Protein AF-A0A937XGA5-F1 (afdb_monomer)

Organism: NCBI:txid2052148

Sequence (136 aa):
MSAAKSGMGKTVLPVVVAGIWVGLCEFVRNQLVLVSWWQNHYRGMDLEFPSKPVNGMMWMVWSFLMAGTTFAISRRFSLWQTALIAWVMGFVMMWVVIGNLSVLPLGILPIAVPFSFVEALGAAFICRKLAQPGRP

Mean predicted aligned error: 5.34 Å

Secondary structure (DSSP, 8-state):
-----TTHHHHHHHHHHHHHHHHHHHHIIIIIISHHHHHHHHHHTT-----SHHHHHHHHHHHHHHHHHHHHHTTTS-HHHHHHHHHIIIIIHHHHHHHHTT-S-GGGHHHHHHHHHHHHHHHHHHHHHHH-PPP-

Solvent-accessible surface area (backbone atoms only — not comparable to full-atom values): 7254 Å² total; per-residue (Å²): 142,81,95,76,62,89,60,58,56,40,57,51,50,20,28,54,56,14,13,52,52,34,32,51,48,48,45,47,48,49,68,68,71,39,35,66,59,50,43,51,48,26,51,74,69,79,40,82,58,79,75,52,71,69,48,56,51,51,49,43,53,50,20,39,52,52,19,47,52,33,38,61,45,36,75,80,43,54,62,67,56,24,14,51,52,40,27,40,67,67,43,52,53,49,48,52,52,38,43,73,69,65,75,49,63,72,86,48,44,85,58,50,52,61,51,48,44,52,35,26,38,50,31,23,49,40,22,39,65,59,40,51,75,79,76,130

Radius of gyration: 16.98 Å; Cα contacts (8 Å, |Δi|>4): 133; chains: 1; bounding box: 58×24×48 Å

Foldseek 3Di:
DDPDDPQPQLQVVLLVVLLVLLLVLCCCLCVPPCVVVLQVQQVVVVHGRPPDVVVSVVSSVLSSVLLNVLLVVLQPDDLVVSLVVSLCVSPVVVCVVCVVVVSDRPVSCVVCVVSSSVSSSVSNVSSPVSNDHPDD

pLDDT: mean 90.66, std 13.46, range [41.31, 98.56]

Nearest PDB structures (foldseek):
  5gpn-assembly1_Ag  TM=3.144E-01  e=5.766E+00  Sus scrofa
  6m9a-assembly1_C-2  TM=2.540E-01  e=6.687E+00  Bordetella pertussis

Structure (mmCIF, N/CA/C/O backbone):
data_AF-A0A937XGA5-F1
#
_entry.id   AF-A0A937XGA5-F1
#
loop_
_atom_site.group_PDB
_atom_site.id
_atom_site.type_symbol
_atom_site.label_atom_id
_atom_site.label_alt_id
_atom_site.label_comp_id
_atom_site.label_asym_id
_atom_site.label_entity_id
_atom_site.label_seq_id
_atom_site.pdbx_PDB_ins_code
_atom_site.Cartn_x
_atom_site.Cartn_y
_atom_site.Cartn_z
_atom_site.occupancy
_atom_site.B_iso_or_equiv
_atom_site.auth_seq_id
_atom_site.auth_comp_id
_atom_site.auth_asym_id
_atom_site.auth_atom_id
_atom_site.pdbx_PDB_model_num
ATOM 1 N N . MET A 1 1 ? -42.273 6.982 9.985 1.00 46.25 1 MET A N 1
ATOM 2 C CA . MET A 1 1 ? -41.460 5.747 10.052 1.00 46.25 1 MET A CA 1
ATOM 3 C C . MET A 1 1 ? -40.408 5.784 8.951 1.00 46.25 1 MET A C 1
ATOM 5 O O . MET A 1 1 ? -40.779 5.800 7.791 1.00 46.25 1 MET A O 1
ATOM 9 N N . SER A 1 2 ? -39.121 5.825 9.301 1.00 41.62 2 SER A N 1
ATOM 10 C CA . SER A 1 2 ? -38.030 5.317 8.453 1.00 41.62 2 SER A CA 1
ATOM 11 C C . SER A 1 2 ? -36.840 5.015 9.362 1.00 41.62 2 SER A C 1
ATOM 13 O O . SER A 1 2 ? -35.936 5.821 9.556 1.00 41.62 2 SER A O 1
ATOM 15 N N . ALA A 1 3 ? -36.916 3.859 10.020 1.00 48.56 3 ALA A N 1
ATOM 16 C CA . ALA A 1 3 ? -35.853 3.288 10.836 1.00 48.56 3 ALA A CA 1
ATOM 17 C C . ALA A 1 3 ? -34.979 2.377 9.960 1.00 48.56 3 ALA A C 1
ATOM 19 O O . ALA A 1 3 ? -34.864 1.180 10.204 1.00 48.56 3 ALA A O 1
ATOM 20 N N . ALA A 1 4 ? -34.391 2.936 8.902 1.00 51.16 4 ALA A N 1
ATOM 21 C CA . ALA A 1 4 ? -33.460 2.214 8.046 1.00 51.16 4 ALA A CA 1
ATOM 22 C C . ALA A 1 4 ? -32.123 2.967 7.977 1.00 51.16 4 ALA A C 1
ATOM 24 O O . ALA A 1 4 ? -32.102 4.150 7.652 1.00 51.16 4 ALA A O 1
ATOM 25 N N . LYS A 1 5 ? -31.017 2.235 8.209 1.00 48.50 5 LYS A N 1
ATOM 26 C CA . LYS A 1 5 ? -29.593 2.578 7.949 1.00 48.50 5 LYS A CA 1
ATOM 27 C C . LYS A 1 5 ? -28.681 2.996 9.121 1.00 48.50 5 LYS A C 1
ATOM 29 O O . LYS A 1 5 ? -27.594 3.504 8.864 1.00 48.50 5 LYS A O 1
ATOM 34 N N . SER A 1 6 ? -28.990 2.691 10.384 1.00 54.16 6 SER A N 1
ATOM 35 C CA . SER A 1 6 ? -28.030 2.946 11.487 1.00 54.16 6 SER A CA 1
ATOM 36 C C . SER A 1 6 ? -26.798 2.011 11.500 1.00 54.16 6 SER A C 1
ATOM 38 O O . SER A 1 6 ? -25.781 2.358 12.101 1.00 54.16 6 SER A O 1
ATOM 40 N N . GLY A 1 7 ? -26.854 0.854 10.819 1.00 59.31 7 GLY A N 1
ATOM 41 C CA . GLY A 1 7 ? -25.757 -0.129 10.757 1.00 59.31 7 GLY A CA 1
ATOM 42 C C . GLY A 1 7 ? -24.878 -0.044 9.502 1.00 59.31 7 GLY A C 1
ATOM 43 O O . GLY A 1 7 ? -23.657 -0.021 9.601 1.00 59.31 7 GLY A O 1
ATOM 44 N N . MET A 1 8 ? -25.480 0.070 8.314 1.00 62.03 8 MET A N 1
ATOM 45 C CA . MET A 1 8 ? -24.751 -0.005 7.036 1.00 62.03 8 MET A CA 1
ATOM 46 C C . MET A 1 8 ? -23.763 1.153 6.829 1.00 62.03 8 MET A C 1
ATOM 48 O O . MET A 1 8 ? -22.670 0.9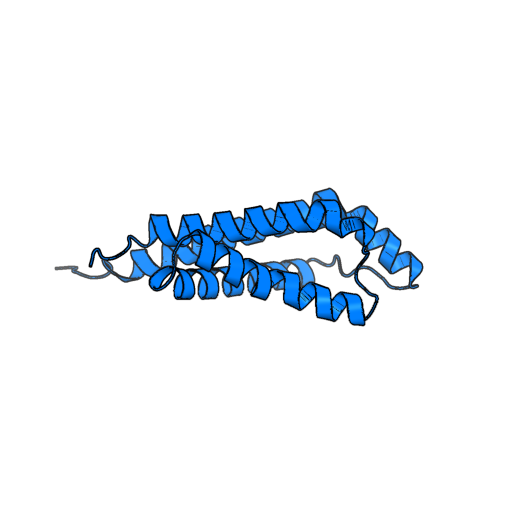39 6.312 1.00 62.03 8 MET A O 1
ATOM 52 N N . GLY A 1 9 ? -24.085 2.357 7.317 1.00 69.25 9 GLY A N 1
ATOM 53 C CA . GLY A 1 9 ? -23.152 3.489 7.302 1.00 69.25 9 GLY A CA 1
ATOM 54 C C . GLY A 1 9 ? -21.885 3.240 8.131 1.00 69.25 9 GLY A C 1
ATOM 55 O O . GLY A 1 9 ? -20.808 3.658 7.723 1.00 69.25 9 GLY A O 1
ATOM 56 N N . LYS A 1 10 ? -21.980 2.486 9.237 1.00 76.69 10 LYS A N 1
ATOM 57 C CA . LYS A 1 10 ? -20.838 2.150 10.111 1.00 76.69 10 LYS A CA 1
ATOM 58 C C . LYS A 1 10 ? -19.935 1.049 9.546 1.00 76.69 10 LYS A C 1
ATOM 60 O O . LYS A 1 10 ? -18.853 0.822 10.077 1.00 76.69 10 LYS A O 1
ATOM 65 N N . THR A 1 11 ? -20.364 0.383 8.477 1.00 82.62 11 THR A N 1
ATOM 66 C CA . THR A 1 11 ? -19.605 -0.676 7.797 1.00 82.62 11 THR A CA 1
ATOM 67 C C . THR A 1 11 ? -19.067 -0.206 6.451 1.00 82.62 11 THR A C 1
ATOM 69 O O . THR A 1 11 ? -17.901 -0.431 6.149 1.00 82.62 11 THR A O 1
ATOM 72 N N . VAL A 1 12 ? -19.887 0.486 5.656 1.00 90.12 12 VAL A N 1
ATOM 73 C CA . VAL A 1 12 ? -19.512 0.922 4.302 1.00 90.12 12 VAL A CA 1
ATOM 74 C C . VAL A 1 12 ? -18.585 2.135 4.342 1.00 90.12 12 VAL A C 1
ATOM 76 O O . VAL A 1 12 ? -17.575 2.150 3.643 1.00 90.12 12 VAL A O 1
ATOM 79 N N . LEU A 1 13 ? -18.878 3.135 5.183 1.00 93.62 13 LEU A N 1
ATOM 80 C CA . LEU A 1 13 ? -18.083 4.365 5.234 1.00 93.62 13 LEU A CA 1
ATOM 81 C C . LEU A 1 13 ? -16.606 4.115 5.594 1.00 93.62 13 LEU A C 1
ATOM 83 O O . LEU A 1 13 ? -15.749 4.652 4.893 1.00 93.62 13 LEU A O 1
ATOM 87 N N . PRO A 1 14 ? -16.263 3.296 6.612 1.00 94.75 14 PRO A N 1
ATOM 88 C CA . PRO A 1 14 ? -14.864 3.019 6.925 1.00 94.75 14 PRO A CA 1
ATOM 89 C C . PRO A 1 14 ? -14.113 2.361 5.766 1.00 94.75 14 PRO A C 1
ATOM 91 O O . PRO A 1 14 ? -12.983 2.750 5.491 1.00 94.75 14 PRO A O 1
ATOM 94 N N . VAL A 1 15 ? -14.746 1.412 5.066 1.00 96.31 15 VAL A N 1
ATOM 95 C CA . VAL A 1 15 ? -14.144 0.719 3.917 1.00 96.31 15 VAL A CA 1
ATOM 96 C C . VAL A 1 15 ? -13.931 1.680 2.753 1.00 96.31 15 VAL A C 1
ATOM 98 O O . VAL A 1 15 ? -12.864 1.666 2.151 1.00 96.31 15 VAL A O 1
ATOM 101 N N . VAL A 1 16 ? -14.903 2.549 2.460 1.00 96.69 16 VAL A N 1
ATOM 102 C CA . VAL A 1 16 ? -14.775 3.525 1.368 1.00 96.69 16 VAL A CA 1
ATOM 103 C C . VAL A 1 16 ? -13.653 4.520 1.646 1.00 96.69 16 VAL A C 1
ATOM 105 O O . VAL A 1 16 ? -12.788 4.722 0.797 1.00 96.69 16 VAL A O 1
ATOM 108 N N . VAL A 1 17 ? -13.628 5.108 2.844 1.00 97.56 17 VAL A N 1
ATOM 109 C CA . VAL A 1 17 ? -12.600 6.092 3.214 1.00 97.56 17 VAL A CA 1
ATOM 110 C C . VAL A 1 17 ? -11.216 5.439 3.269 1.00 97.56 17 VAL A C 1
ATOM 112 O O . VAL A 1 17 ? -10.251 6.024 2.782 1.00 97.56 17 VAL A O 1
ATOM 115 N N . ALA A 1 18 ? -11.108 4.217 3.801 1.00 97.69 18 ALA A N 1
ATOM 116 C CA . ALA A 1 18 ? -9.848 3.478 3.813 1.00 97.69 18 ALA A CA 1
ATOM 117 C C . ALA A 1 18 ? -9.401 3.078 2.397 1.00 97.69 18 ALA A C 1
ATOM 119 O O . ALA A 1 18 ? -8.222 3.194 2.090 1.00 97.69 18 ALA A O 1
ATOM 120 N N . GLY A 1 19 ? -10.320 2.669 1.520 1.00 97.56 19 GLY A N 1
ATOM 121 C CA . GLY A 1 19 ? -10.013 2.332 0.127 1.00 97.56 19 GLY A CA 1
ATOM 122 C C . GLY A 1 19 ? -9.493 3.532 -0.661 1.00 97.56 19 GLY A C 1
ATOM 123 O O . GLY A 1 19 ? -8.501 3.408 -1.374 1.00 97.56 19 GLY A O 1
ATOM 124 N N . ILE A 1 20 ? -10.096 4.711 -0.469 1.00 97.38 20 ILE A N 1
ATOM 125 C CA . ILE A 1 20 ? -9.604 5.970 -1.050 1.00 97.38 20 ILE A CA 1
ATOM 126 C C . ILE A 1 20 ? -8.214 6.309 -0.504 1.00 97.38 20 ILE A C 1
ATOM 128 O O . ILE A 1 20 ? -7.330 6.658 -1.279 1.00 97.38 20 ILE A O 1
ATOM 132 N N . TRP A 1 21 ? -8.002 6.185 0.810 1.00 97.88 21 TRP A N 1
ATOM 133 C CA . TRP A 1 21 ? -6.695 6.418 1.430 1.00 97.88 21 TRP A CA 1
ATOM 134 C C . TRP A 1 21 ? -5.602 5.527 0.822 1.00 97.88 21 TRP A C 1
ATOM 136 O O . TRP A 1 21 ? -4.595 6.043 0.344 1.00 97.88 21 TRP A O 1
ATOM 146 N N . VAL A 1 22 ? -5.839 4.212 0.776 1.00 97.75 22 VAL A N 1
ATOM 147 C CA . VAL A 1 22 ? -4.925 3.219 0.185 1.00 97.75 22 VAL A CA 1
ATOM 148 C C . VAL A 1 22 ? -4.668 3.540 -1.291 1.00 97.75 22 VAL A C 1
ATOM 150 O O . VAL A 1 22 ? -3.522 3.667 -1.706 1.00 97.75 22 VAL A O 1
ATOM 153 N N . GLY A 1 23 ? -5.718 3.787 -2.078 1.00 96.06 23 GLY A N 1
ATOM 154 C CA . GLY A 1 23 ? -5.581 4.107 -3.503 1.00 96.06 23 GLY A CA 1
ATOM 155 C C . GLY A 1 23 ? -4.798 5.396 -3.780 1.00 96.06 23 GLY A C 1
ATOM 156 O O . GLY A 1 23 ? -4.005 5.444 -4.721 1.00 96.06 23 GLY A O 1
ATOM 157 N N . LEU A 1 24 ? -4.973 6.435 -2.958 1.00 95.81 24 LEU A N 1
ATOM 158 C CA . LEU A 1 24 ? -4.193 7.673 -3.065 1.00 95.81 24 LEU A CA 1
ATOM 159 C C . LEU A 1 24 ? -2.722 7.442 -2.709 1.00 95.81 24 LEU A C 1
ATOM 161 O O . LEU A 1 24 ? -1.843 7.927 -3.421 1.00 95.81 24 LEU A O 1
ATOM 165 N N . CYS A 1 25 ? -2.447 6.689 -1.642 1.00 96.12 25 CYS A N 1
ATOM 166 C CA . CYS A 1 25 ? -1.087 6.317 -1.261 1.00 96.12 25 CYS A CA 1
ATOM 167 C C . CYS A 1 25 ? -0.388 5.517 -2.369 1.00 96.12 25 CYS A C 1
ATOM 169 O O . CYS A 1 25 ? 0.731 5.868 -2.749 1.00 96.12 25 CYS A O 1
ATOM 171 N N . GLU A 1 26 ? -1.065 4.521 -2.945 1.00 93.81 26 GLU A N 1
ATOM 172 C CA . GLU A 1 26 ? -0.577 3.757 -4.096 1.00 93.81 26 GLU A CA 1
ATOM 173 C C . GLU A 1 26 ? -0.253 4.652 -5.287 1.00 93.81 26 GLU A C 1
ATOM 175 O O . GLU A 1 26 ? 0.839 4.568 -5.853 1.00 93.81 26 GLU A O 1
ATOM 180 N N . PHE A 1 27 ? -1.182 5.534 -5.656 1.00 92.62 27 PHE A N 1
ATOM 181 C CA . PHE A 1 27 ? -0.999 6.435 -6.785 1.00 92.62 27 PHE A CA 1
ATOM 182 C C . PHE A 1 27 ? 0.210 7.350 -6.577 1.00 92.62 27 PHE A C 1
ATOM 184 O O . PHE A 1 27 ? 1.080 7.432 -7.443 1.00 92.62 27 PHE A O 1
ATOM 191 N N . VAL A 1 28 ? 0.313 7.994 -5.412 1.00 94.56 28 VAL A N 1
ATOM 192 C CA . VAL A 1 28 ? 1.448 8.872 -5.096 1.00 94.56 28 VAL A CA 1
ATOM 193 C C . VAL A 1 28 ? 2.755 8.084 -5.135 1.00 94.56 28 VAL A C 1
ATOM 195 O O . VAL A 1 28 ? 3.705 8.488 -5.808 1.00 94.56 28 VAL A O 1
ATOM 198 N N . ARG A 1 29 ? 2.807 6.931 -4.466 1.00 95.00 29 ARG A N 1
ATOM 199 C CA . ARG A 1 29 ? 4.026 6.129 -4.371 1.00 95.00 29 ARG A CA 1
ATOM 200 C C . ARG A 1 29 ? 4.474 5.617 -5.740 1.00 95.00 29 ARG A C 1
ATOM 202 O O . ARG A 1 29 ? 5.636 5.785 -6.095 1.00 95.00 29 ARG A O 1
ATOM 209 N N . ASN A 1 30 ? 3.578 5.013 -6.516 1.00 92.19 30 ASN A N 1
ATOM 210 C CA . ASN A 1 30 ? 3.945 4.312 -7.745 1.00 92.19 30 ASN A CA 1
ATOM 211 C C . ASN A 1 30 ? 3.927 5.195 -9.000 1.00 92.19 30 ASN A C 1
ATOM 213 O O . ASN A 1 30 ? 4.766 4.988 -9.872 1.00 92.19 30 ASN A O 1
ATOM 217 N N . GLN A 1 31 ? 3.029 6.181 -9.092 1.00 90.62 31 GLN A N 1
ATOM 218 C CA . GLN A 1 31 ? 2.890 7.018 -10.293 1.00 90.62 31 GLN A CA 1
ATOM 219 C C . GLN A 1 31 ? 3.612 8.360 -10.197 1.00 90.62 31 GLN A C 1
ATOM 221 O O . GLN A 1 31 ? 3.956 8.925 -11.232 1.00 90.62 31 GLN A O 1
ATOM 226 N N . LEU A 1 32 ? 3.870 8.869 -8.987 1.00 9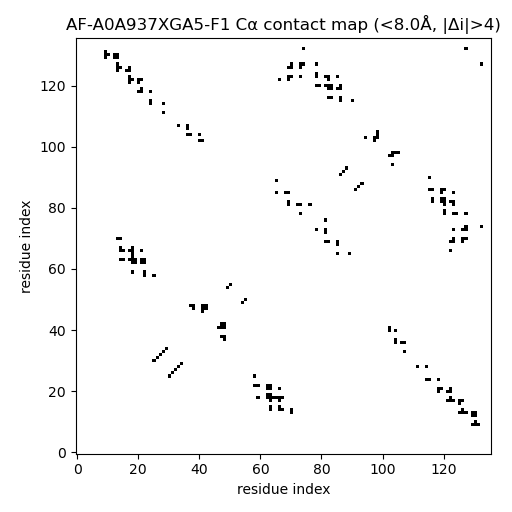1.81 32 LEU A N 1
ATOM 227 C CA . LEU A 1 32 ? 4.590 10.135 -8.810 1.00 91.81 32 LEU A CA 1
ATOM 228 C C . LEU A 1 32 ? 6.024 9.914 -8.321 1.00 91.81 32 LEU A C 1
ATOM 230 O O . LEU A 1 32 ? 6.957 10.452 -8.909 1.00 91.81 32 LEU A O 1
ATOM 234 N N . VAL A 1 33 ? 6.215 9.115 -7.265 1.00 94.88 33 VAL A N 1
ATOM 235 C CA . VAL A 1 33 ? 7.524 8.988 -6.597 1.00 94.88 33 VAL A CA 1
ATOM 236 C C . VAL A 1 33 ? 8.427 7.945 -7.263 1.00 94.88 33 VAL A C 1
ATOM 238 O O . VAL A 1 33 ? 9.601 8.212 -7.508 1.00 94.88 33 VAL A O 1
ATOM 241 N N . LEU A 1 34 ? 7.903 6.751 -7.558 1.00 94.81 34 LEU A N 1
ATOM 242 C CA . LEU A 1 34 ? 8.707 5.597 -7.991 1.00 94.81 34 LEU A CA 1
ATOM 243 C C . LEU A 1 34 ? 8.588 5.263 -9.484 1.00 94.81 34 LEU A C 1
ATOM 245 O O . LEU A 1 34 ? 9.191 4.291 -9.938 1.00 94.81 34 LEU A O 1
ATOM 249 N N . VAL A 1 35 ? 7.841 6.049 -10.263 1.00 93.44 35 VAL A N 1
ATOM 250 C CA . VAL A 1 35 ? 7.535 5.728 -11.669 1.00 93.44 35 VAL A CA 1
ATOM 251 C C . VAL A 1 35 ? 8.793 5.552 -12.526 1.00 93.44 35 VAL A C 1
ATOM 253 O O . VAL A 1 35 ? 8.883 4.608 -13.309 1.00 93.44 35 VAL A O 1
ATOM 256 N N . SER A 1 36 ? 9.807 6.400 -12.334 1.00 94.00 36 SER A N 1
ATOM 257 C CA . SER A 1 36 ? 11.071 6.328 -13.075 1.00 94.00 36 SER A CA 1
ATOM 258 C C . SER A 1 36 ? 11.869 5.068 -12.736 1.00 94.00 36 SER A C 1
ATOM 260 O O . SER A 1 36 ? 12.426 4.436 -13.631 1.00 94.00 36 SER A O 1
ATOM 262 N N . TRP A 1 37 ? 11.877 4.655 -11.467 1.00 95.75 37 TRP A N 1
ATOM 263 C CA . TRP A 1 37 ? 12.537 3.431 -11.010 1.00 95.75 37 TRP A CA 1
ATOM 264 C C . TRP A 1 37 ? 11.895 2.192 -11.632 1.00 95.75 37 TRP A C 1
ATOM 266 O O . TRP A 1 37 ? 12.601 1.336 -12.165 1.00 95.75 37 TRP A O 1
ATOM 276 N N . TRP A 1 38 ? 10.561 2.135 -11.632 1.00 94.94 38 TRP A N 1
ATOM 277 C CA . TRP A 1 38 ? 9.799 1.071 -12.282 1.00 94.94 38 TRP A CA 1
ATOM 278 C C . TRP A 1 38 ? 10.067 1.005 -13.788 1.00 94.94 38 TRP A C 1
ATOM 280 O O . TRP A 1 38 ? 10.432 -0.051 -14.304 1.00 94.94 38 TRP A O 1
ATOM 290 N N . GLN A 1 39 ? 9.953 2.134 -14.491 1.00 94.81 39 GLN A N 1
ATOM 291 C CA . GLN A 1 39 ? 10.187 2.199 -15.936 1.00 94.81 39 GLN A CA 1
ATOM 292 C C . GLN A 1 39 ? 11.626 1.843 -16.317 1.00 94.81 39 GLN A C 1
ATOM 294 O O . GLN A 1 39 ? 11.844 1.207 -17.344 1.00 94.81 39 GLN A O 1
ATOM 299 N N . ASN A 1 40 ? 12.619 2.259 -15.529 1.00 95.56 40 ASN A N 1
ATOM 300 C CA . ASN A 1 40 ? 14.022 1.929 -15.790 1.00 95.56 40 ASN A CA 1
ATOM 301 C C . ASN A 1 40 ? 14.291 0.438 -15.589 1.00 95.56 40 ASN A C 1
ATOM 303 O O . ASN A 1 40 ? 14.961 -0.175 -16.415 1.00 95.56 40 ASN A O 1
ATOM 307 N N . HIS A 1 41 ? 13.742 -0.152 -14.528 1.00 96.00 41 HIS A N 1
ATOM 308 C CA . HIS A 1 41 ? 13.900 -1.575 -14.253 1.00 96.00 41 HIS A CA 1
ATOM 309 C C . HIS A 1 41 ? 13.251 -2.448 -15.330 1.00 96.00 41 HIS A C 1
ATOM 311 O O . HIS A 1 41 ? 13.892 -3.364 -15.834 1.00 96.00 41 HIS A O 1
ATOM 317 N N . TYR A 1 42 ? 12.022 -2.121 -15.741 1.00 95.50 42 TYR A N 1
ATOM 318 C CA . TYR A 1 42 ? 11.318 -2.860 -16.794 1.00 95.50 42 TYR A CA 1
ATOM 319 C C . TYR A 1 42 ? 12.014 -2.720 -18.148 1.00 95.50 42 TYR A C 1
ATOM 321 O O . TYR A 1 42 ? 12.234 -3.727 -18.815 1.00 95.50 42 TYR A O 1
ATOM 329 N N . ARG A 1 43 ? 12.485 -1.515 -18.502 1.00 95.56 43 ARG A N 1
ATOM 330 C CA . ARG A 1 43 ? 13.324 -1.319 -19.696 1.00 95.56 43 ARG A CA 1
ATOM 331 C C . ARG A 1 43 ? 14.612 -2.141 -19.649 1.00 95.56 43 ARG A C 1
ATOM 333 O O . ARG A 1 43 ? 15.019 -2.670 -20.673 1.00 95.56 43 ARG A O 1
ATOM 340 N N . GLY A 1 44 ? 15.231 -2.284 -18.476 1.00 95.38 44 GLY A N 1
ATOM 341 C CA . GLY A 1 44 ? 16.405 -3.142 -18.287 1.00 95.38 44 GLY A CA 1
ATOM 342 C C . GLY A 1 44 ? 16.132 -4.637 -18.496 1.00 95.38 44 GLY A C 1
ATOM 343 O O . GLY A 1 44 ? 17.070 -5.388 -18.739 1.00 95.38 44 GLY A O 1
ATOM 344 N N . MET A 1 45 ? 14.867 -5.060 -18.430 1.00 95.00 45 MET A N 1
ATOM 345 C CA . MET A 1 45 ? 14.414 -6.424 -18.725 1.00 95.00 45 MET A CA 1
ATOM 346 C C . MET A 1 45 ? 13.850 -6.578 -20.146 1.00 95.00 45 MET A C 1
ATOM 348 O O . MET A 1 45 ? 13.304 -7.630 -20.457 1.00 95.00 45 MET A O 1
ATOM 352 N N . ASP A 1 46 ? 13.941 -5.540 -20.986 1.00 95.38 46 ASP A N 1
ATOM 353 C CA . ASP A 1 46 ? 13.284 -5.475 -22.301 1.00 95.38 46 ASP A CA 1
ATOM 354 C C . ASP A 1 46 ? 11.748 -5.642 -22.220 1.00 95.38 46 ASP A C 1
ATOM 356 O O . ASP A 1 46 ? 11.092 -6.209 -23.092 1.00 95.38 46 ASP A O 1
ATOM 360 N N . LEU A 1 47 ? 11.157 -5.146 -21.125 1.00 93.06 47 LEU A N 1
A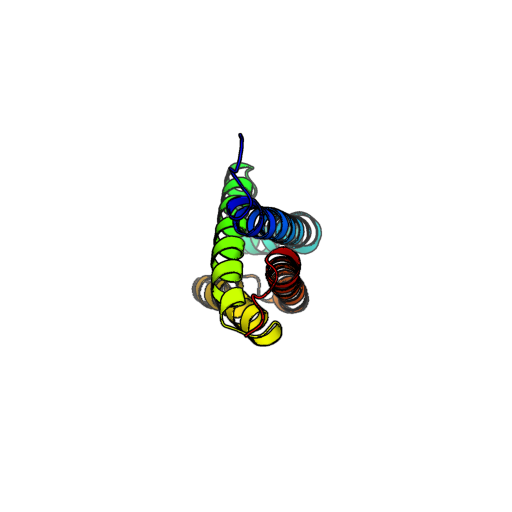TOM 361 C CA . LEU A 1 47 ? 9.719 -5.160 -20.861 1.00 93.06 47 LEU A CA 1
ATOM 362 C C . LEU A 1 47 ? 9.151 -3.737 -20.830 1.00 93.06 47 LEU A C 1
ATOM 364 O O . LEU A 1 47 ? 9.779 -2.788 -20.355 1.00 93.06 47 LEU A O 1
ATOM 368 N N . GLU A 1 48 ? 7.901 -3.586 -21.266 1.00 91.44 48 GLU A N 1
ATOM 369 C CA . GLU A 1 48 ? 7.149 -2.344 -21.086 1.00 91.44 48 GLU A CA 1
ATOM 370 C C . GLU A 1 48 ? 6.515 -2.320 -19.686 1.00 91.44 48 GLU A C 1
ATOM 372 O O . GLU A 1 48 ? 5.805 -3.249 -19.292 1.00 91.44 48 GLU A O 1
ATOM 377 N N . PHE A 1 49 ? 6.751 -1.254 -18.914 1.00 89.31 49 PHE A N 1
ATOM 378 C CA . PHE A 1 49 ? 6.101 -1.099 -17.612 1.00 89.31 49 PHE A CA 1
ATOM 379 C C . PHE A 1 49 ? 4.586 -0.889 -17.798 1.00 89.31 49 PHE A C 1
ATOM 381 O O . PHE A 1 49 ? 4.196 0.025 -18.530 1.00 89.31 49 PHE A O 1
ATOM 388 N N . PRO A 1 50 ? 3.715 -1.671 -17.128 1.00 87.06 50 PRO A N 1
ATOM 389 C CA . PRO A 1 50 ? 2.267 -1.623 -17.326 1.00 87.06 50 PRO A CA 1
ATOM 390 C C . PRO A 1 50 ? 1.622 -0.358 -16.719 1.00 87.06 50 PRO A C 1
ATOM 392 O O . PRO A 1 50 ? 0.858 -0.424 -15.758 1.00 87.06 50 PRO A O 1
ATOM 395 N N . SER A 1 51 ? 1.844 0.808 -17.325 1.00 84.62 51 SER A N 1
ATOM 396 C CA . SER A 1 51 ? 1.326 2.117 -16.881 1.0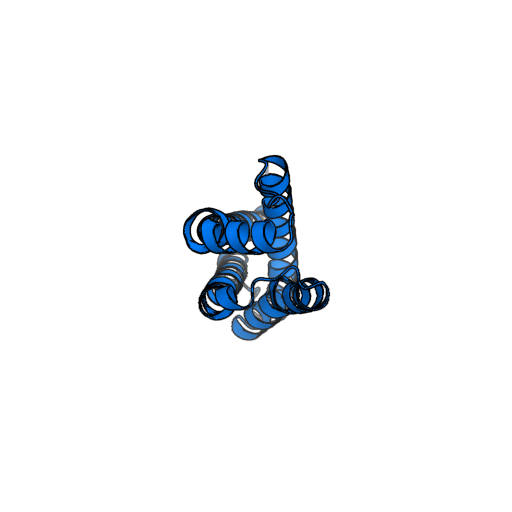0 84.62 51 SER A CA 1
ATOM 397 C C . SER A 1 51 ? -0.032 2.508 -17.479 1.00 84.62 51 SER A C 1
ATOM 399 O O . SER A 1 51 ? -0.556 3.580 -17.175 1.00 84.62 51 SER A O 1
ATOM 401 N N . LYS A 1 52 ? -0.631 1.655 -18.323 1.00 88.38 52 LYS A N 1
ATOM 402 C CA . LYS A 1 52 ? -1.938 1.918 -18.951 1.00 88.38 52 LYS A CA 1
ATOM 403 C C . LYS A 1 52 ? -3.027 2.179 -17.892 1.00 88.38 52 LYS A C 1
ATOM 405 O O . LYS A 1 52 ? -3.023 1.511 -16.855 1.00 88.38 52 LYS A O 1
ATOM 410 N N . PRO A 1 53 ? -4.024 3.049 -18.167 1.00 86.94 53 PRO A N 1
ATOM 411 C CA . PRO A 1 53 ? -5.097 3.375 -17.217 1.00 86.94 53 PRO A CA 1
ATOM 412 C C . PRO A 1 53 ? -5.825 2.157 -16.634 1.00 86.94 53 PRO A C 1
ATOM 414 O O . PRO A 1 53 ? -6.203 2.158 -15.465 1.00 86.94 53 PRO A O 1
ATOM 417 N N . VAL A 1 54 ? -5.961 1.085 -17.422 1.00 90.56 54 VAL A N 1
ATOM 418 C CA . VAL A 1 54 ? -6.557 -0.185 -16.980 1.00 90.56 54 VAL A CA 1
ATOM 419 C C . VAL A 1 54 ? -5.834 -0.806 -15.782 1.00 90.56 54 VAL A C 1
ATOM 421 O O . VAL A 1 54 ? -6.486 -1.312 -14.872 1.00 90.56 54 VAL A O 1
ATOM 424 N N . ASN A 1 55 ? -4.509 -0.690 -15.709 1.00 88.69 55 ASN A N 1
ATOM 425 C CA . ASN A 1 55 ? -3.742 -1.198 -14.573 1.00 88.69 55 ASN A CA 1
ATOM 426 C C . ASN A 1 55 ? -3.973 -0.333 -13.331 1.00 88.69 55 ASN A C 1
ATOM 428 O O . ASN A 1 55 ? -4.068 -0.856 -12.226 1.00 88.69 55 ASN A O 1
ATOM 432 N N . GLY A 1 56 ? -4.156 0.980 -13.507 1.00 87.94 56 GLY A N 1
ATOM 433 C CA . GLY A 1 56 ? -4.580 1.878 -12.428 1.00 87.94 56 GLY A CA 1
ATOM 434 C C . GLY A 1 56 ? -5.941 1.493 -11.837 1.00 87.94 56 GLY A C 1
ATOM 435 O O . GLY A 1 56 ? -6.116 1.533 -10.620 1.00 87.94 56 GLY A O 1
ATOM 436 N N . MET A 1 57 ? -6.885 1.040 -12.669 1.00 91.06 57 MET A N 1
ATOM 437 C CA . MET A 1 57 ? -8.168 0.515 -12.182 1.00 91.06 57 MET A CA 1
ATOM 438 C C . MET A 1 57 ? -7.993 -0.774 -11.371 1.00 91.06 57 MET A C 1
ATOM 440 O O . MET A 1 57 ? -8.644 -0.936 -10.341 1.00 91.06 57 MET A O 1
ATOM 444 N N . MET A 1 58 ? -7.084 -1.664 -11.781 1.00 93.69 58 MET A N 1
ATOM 445 C CA . MET A 1 58 ? -6.771 -2.874 -11.011 1.00 93.69 58 MET A CA 1
ATOM 446 C C . MET A 1 58 ? -6.161 -2.546 -9.646 1.00 93.69 58 MET A C 1
ATOM 448 O O . MET A 1 58 ? -6.541 -3.162 -8.650 1.00 93.69 58 MET A O 1
ATOM 452 N N . TRP A 1 59 ? -5.292 -1.534 -9.574 1.00 91.81 59 TRP A N 1
ATOM 453 C CA . TRP A 1 59 ? -4.785 -1.020 -8.298 1.00 91.81 59 TRP A CA 1
ATOM 454 C C . TRP A 1 59 ? -5.906 -0.485 -7.413 1.00 91.81 59 TRP A C 1
ATOM 456 O O . TRP A 1 59 ? -5.945 -0.803 -6.231 1.00 91.81 59 TRP A O 1
ATOM 466 N N . MET A 1 60 ? -6.869 0.243 -7.981 1.00 93.00 60 MET A N 1
ATOM 467 C CA . MET A 1 60 ? -8.029 0.717 -7.225 1.00 93.00 60 MET A CA 1
ATOM 468 C C . MET A 1 60 ? -8.877 -0.442 -6.682 1.00 93.00 60 MET A C 1
ATOM 470 O O . MET A 1 60 ? -9.256 -0.424 -5.511 1.00 93.00 60 MET A O 1
ATOM 474 N N . VAL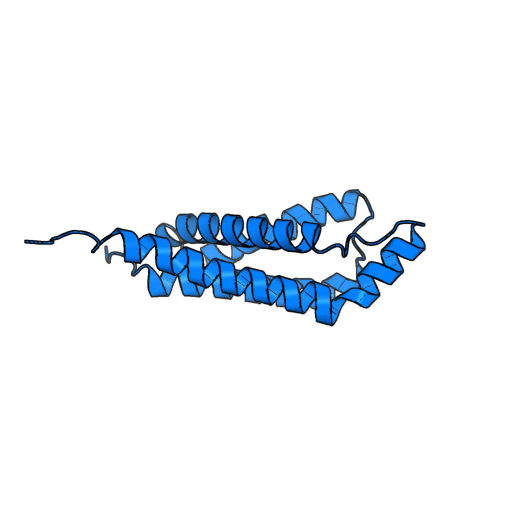 A 1 61 ? -9.143 -1.474 -7.492 1.00 96.06 61 VAL A N 1
ATOM 475 C CA . VAL A 1 61 ? -9.838 -2.691 -7.034 1.00 96.06 61 VAL A CA 1
ATOM 476 C C . VAL A 1 61 ? -9.075 -3.340 -5.879 1.00 96.06 61 VAL A C 1
ATOM 478 O O . VAL A 1 61 ? -9.669 -3.639 -4.841 1.00 96.06 61 VAL A O 1
ATOM 481 N N . TRP A 1 62 ? -7.758 -3.501 -6.025 1.00 96.88 62 TRP A N 1
ATOM 482 C CA . TRP A 1 62 ? -6.891 -4.013 -4.967 1.00 96.88 62 TRP A CA 1
ATOM 483 C C . TRP A 1 62 ? -6.980 -3.162 -3.688 1.00 96.88 62 TRP A C 1
ATOM 485 O O . TRP A 1 62 ? -7.139 -3.724 -2.604 1.00 96.88 62 TRP A O 1
ATOM 495 N N . SER A 1 63 ? -7.002 -1.828 -3.794 1.00 97.00 63 SER A N 1
ATOM 496 C CA . SER A 1 63 ? -7.119 -0.931 -2.637 1.00 97.00 63 SER A CA 1
ATOM 497 C C . SER A 1 63 ? -8.420 -1.137 -1.859 1.00 97.00 63 SER A C 1
ATOM 499 O O . SER A 1 63 ? -8.411 -1.158 -0.627 1.00 97.00 63 SER A O 1
ATOM 501 N N . PHE A 1 64 ? -9.547 -1.339 -2.549 1.00 97.00 64 PHE A N 1
ATOM 502 C CA . PHE A 1 64 ? -10.826 -1.619 -1.887 1.00 97.00 64 PHE A CA 1
ATOM 503 C C . PHE A 1 64 ? -10.883 -3.024 -1.275 1.00 97.00 64 PHE A C 1
ATOM 505 O O . PHE A 1 64 ? -11.443 -3.186 -0.187 1.00 97.00 64 PHE A O 1
ATOM 512 N N . LEU A 1 65 ? -10.271 -4.028 -1.913 1.00 97.88 65 LEU A N 1
ATOM 513 C CA . LEU A 1 65 ? -10.132 -5.366 -1.327 1.00 97.88 65 LEU A CA 1
ATOM 514 C C . LEU A 1 65 ? -9.285 -5.320 -0.050 1.00 97.88 65 LEU A C 1
ATOM 516 O O . LEU A 1 65 ? -9.691 -5.863 0.981 1.00 97.88 65 LEU A O 1
ATOM 520 N N . MET A 1 66 ? -8.151 -4.618 -0.086 1.00 96.94 66 MET A N 1
ATOM 521 C CA . MET A 1 66 ? -7.303 -4.396 1.083 1.00 96.94 66 MET A CA 1
ATOM 522 C C . MET A 1 66 ? -8.051 -3.638 2.189 1.00 96.94 66 MET A C 1
ATOM 524 O O . MET A 1 66 ? -7.965 -4.010 3.360 1.00 96.94 66 MET A O 1
ATOM 528 N N . ALA A 1 67 ? -8.828 -2.608 1.851 1.00 97.69 67 ALA A N 1
ATOM 529 C CA . ALA A 1 67 ? -9.629 -1.867 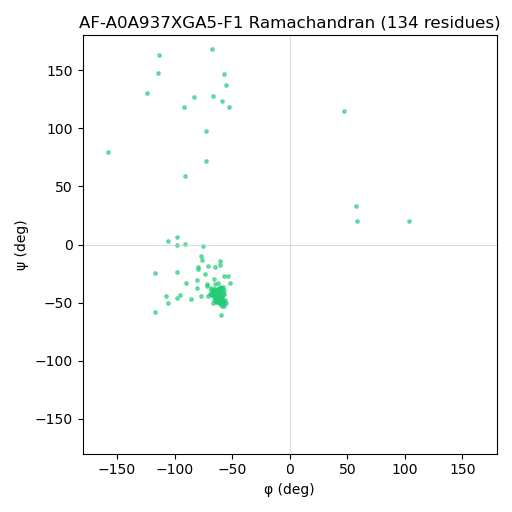2.823 1.00 97.69 67 ALA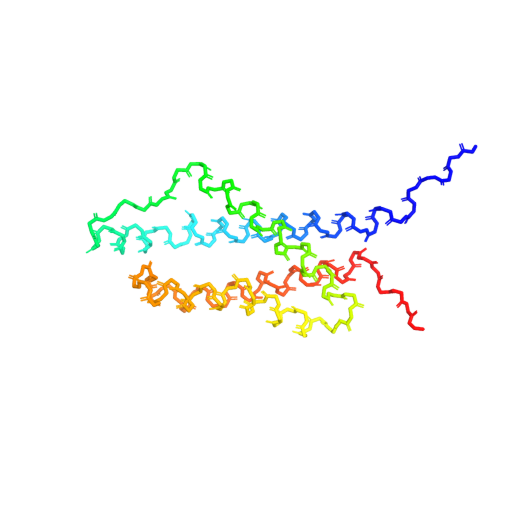 A CA 1
ATOM 530 C C . ALA A 1 67 ? -10.716 -2.739 3.475 1.00 97.69 67 ALA A C 1
ATOM 532 O O . ALA A 1 67 ? -10.904 -2.683 4.692 1.00 97.69 67 ALA A O 1
ATOM 533 N N . GLY A 1 68 ? -11.402 -3.578 2.694 1.00 96.69 68 GLY A N 1
ATOM 534 C CA . GLY A 1 68 ? -12.416 -4.505 3.199 1.00 96.69 68 GLY A CA 1
ATOM 535 C C . GLY A 1 68 ? -11.839 -5.550 4.157 1.00 96.69 68 GLY A C 1
ATOM 536 O O . GLY A 1 68 ? -12.388 -5.772 5.241 1.00 96.69 68 GLY A O 1
ATOM 537 N N . THR A 1 69 ? -10.699 -6.152 3.809 1.00 97.19 69 THR A N 1
ATOM 538 C CA . THR A 1 69 ? -10.019 -7.121 4.688 1.00 97.19 69 THR A CA 1
ATOM 539 C C . THR A 1 69 ? -9.461 -6.449 5.943 1.00 97.19 69 THR A C 1
ATOM 541 O O . THR A 1 69 ? -9.671 -6.949 7.050 1.00 97.19 69 THR A O 1
ATOM 544 N N . THR A 1 70 ? -8.849 -5.269 5.805 1.00 97.44 70 THR A N 1
ATOM 545 C CA . THR A 1 70 ? -8.372 -4.453 6.935 1.00 97.44 70 THR A CA 1
ATOM 546 C C . THR A 1 70 ? -9.514 -4.110 7.887 1.00 97.44 70 THR A C 1
ATOM 548 O O . THR A 1 70 ? -9.371 -4.252 9.104 1.00 97.44 70 THR A O 1
ATOM 551 N N . PHE A 1 71 ? -10.678 -3.723 7.357 1.00 96.75 71 PHE A N 1
ATOM 552 C CA . PHE A 1 71 ? -11.869 -3.477 8.161 1.00 96.75 71 PHE A CA 1
ATOM 553 C C . PHE A 1 71 ? -12.274 -4.722 8.953 1.00 96.75 71 PHE A C 1
ATOM 555 O O . PHE A 1 71 ? -12.436 -4.620 10.172 1.00 96.75 71 PHE A O 1
ATOM 562 N N . ALA A 1 72 ? -12.378 -5.887 8.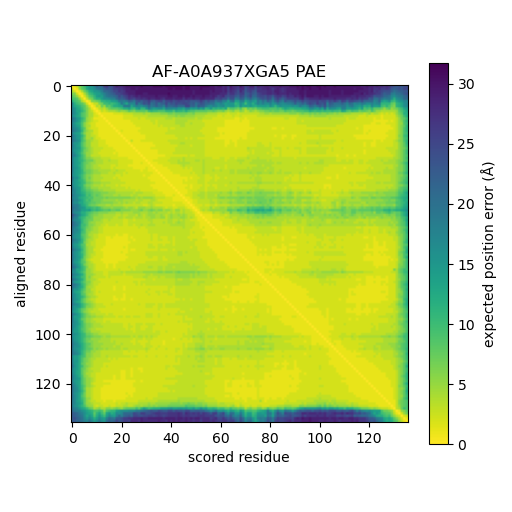307 1.00 95.44 72 ALA A N 1
ATOM 563 C CA . ALA A 1 72 ? -12.759 -7.136 8.968 1.00 95.44 72 ALA A CA 1
ATOM 564 C C . ALA A 1 72 ? -11.793 -7.508 10.109 1.00 95.44 72 ALA A C 1
ATOM 566 O O . ALA A 1 72 ? -12.229 -7.814 11.223 1.00 95.44 72 ALA A O 1
ATOM 567 N N . ILE A 1 73 ? -10.484 -7.397 9.871 1.00 95.62 73 ILE A N 1
ATOM 568 C CA . ILE A 1 73 ? -9.436 -7.662 10.870 1.00 95.62 73 ILE A CA 1
ATOM 569 C C . ILE A 1 73 ? -9.528 -6.654 12.029 1.00 95.62 73 ILE A C 1
ATOM 571 O O . ILE A 1 73 ? -9.488 -7.039 13.201 1.00 95.62 73 ILE A O 1
ATOM 575 N N . SER A 1 74 ? -9.770 -5.373 11.730 1.00 95.56 74 SER A N 1
ATOM 576 C CA . SER A 1 74 ? -9.860 -4.301 12.734 1.00 95.56 74 SER A CA 1
ATOM 577 C C . SER A 1 74 ? -10.965 -4.496 13.776 1.00 95.56 74 SER A C 1
ATOM 579 O O . SER A 1 74 ? -11.012 -3.758 14.765 1.00 95.56 74 SER A O 1
ATOM 581 N N . ARG A 1 75 ? -11.912 -5.417 13.535 1.00 93.44 75 ARG A N 1
ATOM 582 C CA . ARG A 1 75 ? -12.998 -5.745 14.473 1.00 93.44 75 ARG A CA 1
ATOM 583 C C . ARG A 1 75 ? -12.556 -6.672 15.594 1.00 93.44 75 ARG A C 1
ATOM 585 O O . ARG A 1 75 ? -13.231 -6.721 16.613 1.00 93.44 75 ARG A O 1
ATOM 592 N N . ARG A 1 76 ? -11.442 -7.385 15.419 1.00 93.25 76 ARG A N 1
ATOM 593 C CA . ARG A 1 76 ? -10.944 -8.371 16.390 1.00 93.25 76 ARG A CA 1
ATOM 594 C C . ARG A 1 76 ? -9.590 -8.006 16.985 1.00 93.25 76 ARG A C 1
ATOM 596 O O . ARG A 1 76 ? -9.280 -8.445 18.084 1.00 93.25 76 ARG A O 1
ATOM 603 N N . PHE A 1 77 ? -8.802 -7.199 16.281 1.00 95.25 77 PHE A N 1
ATOM 604 C CA . PHE A 1 77 ? -7.417 -6.918 16.640 1.00 95.25 77 PHE A CA 1
ATOM 605 C C . PHE A 1 77 ? -7.187 -5.460 17.063 1.00 95.25 77 PHE A C 1
ATOM 607 O O . PHE A 1 77 ? -7.994 -4.556 16.809 1.00 95.25 77 PHE A O 1
ATOM 614 N N . SER A 1 78 ? -6.057 -5.216 17.730 1.00 96.06 78 SER A N 1
ATOM 615 C CA . SER A 1 78 ? -5.590 -3.862 18.040 1.00 96.06 78 SER A CA 1
ATOM 616 C C . SER A 1 78 ? -5.190 -3.105 16.766 1.00 96.06 78 SER A C 1
ATOM 618 O O . SER A 1 78 ? -5.068 -3.693 15.689 1.00 96.06 78 SER A O 1
ATOM 620 N N . LEU A 1 79 ? -4.981 -1.786 16.872 1.00 96.69 79 LEU A N 1
ATOM 621 C CA . LEU A 1 79 ? -4.531 -0.965 15.740 1.00 96.69 79 LEU A CA 1
ATOM 622 C C . LEU A 1 79 ? -3.233 -1.514 15.131 1.00 96.69 79 LEU A C 1
ATOM 624 O O . LEU A 1 79 ? -3.176 -1.747 13.929 1.00 96.69 79 LEU A O 1
ATOM 628 N N . TRP A 1 80 ? -2.229 -1.774 15.971 1.00 97.38 80 TRP A N 1
ATOM 629 C CA . TRP A 1 80 ? -0.917 -2.255 15.538 1.00 97.38 80 TRP A CA 1
ATOM 630 C C . TRP A 1 80 ? -0.966 -3.665 14.955 1.00 97.38 80 TRP A C 1
ATOM 632 O O . TRP A 1 80 ? -0.354 -3.915 13.924 1.00 97.38 80 TRP A O 1
ATOM 642 N N . GLN A 1 81 ? -1.745 -4.565 15.562 1.00 98.12 81 GLN A N 1
ATOM 643 C CA . GLN A 1 81 ? -1.959 -5.911 15.023 1.00 98.12 81 GLN A CA 1
ATOM 644 C C . GLN A 1 81 ? -2.643 -5.852 13.652 1.00 98.12 81 GLN A C 1
ATOM 646 O O . GLN A 1 81 ? -2.203 -6.507 12.716 1.00 98.12 81 GLN A O 1
ATOM 651 N N . THR A 1 82 ? -3.683 -5.025 13.515 1.00 98.06 82 THR A N 1
ATOM 652 C CA . THR A 1 82 ? -4.396 -4.841 12.243 1.00 98.06 82 THR A CA 1
ATOM 653 C C . THR A 1 82 ? -3.469 -4.278 11.170 1.00 98.06 82 THR A C 1
ATOM 655 O O . THR A 1 82 ? -3.429 -4.817 10.070 1.00 98.06 82 THR A O 1
ATOM 658 N N . ALA A 1 83 ? -2.709 -3.227 11.494 1.00 98.25 83 ALA A N 1
ATOM 659 C CA . ALA A 1 83 ? -1.771 -2.597 10.570 1.00 98.25 83 ALA A CA 1
ATOM 660 C C . ALA A 1 83 ? -0.683 -3.577 10.115 1.00 98.25 83 ALA A C 1
ATOM 662 O O . ALA A 1 83 ? -0.431 -3.683 8.921 1.00 98.25 83 ALA A O 1
ATOM 663 N N . LEU A 1 84 ? -0.087 -4.334 11.043 1.00 98.44 84 LEU A N 1
ATOM 664 C CA . LEU A 1 84 ? 0.956 -5.305 10.722 1.00 98.44 84 LEU A CA 1
ATOM 665 C C . LEU A 1 84 ? 0.421 -6.447 9.847 1.00 98.44 84 LEU A C 1
ATOM 667 O O . LEU A 1 84 ? 1.043 -6.774 8.842 1.00 98.44 84 LEU A O 1
ATOM 671 N N . ILE A 1 85 ? -0.742 -7.018 10.185 1.00 98.44 85 ILE A N 1
ATOM 672 C CA . ILE A 1 85 ? -1.360 -8.086 9.382 1.00 98.44 85 ILE A CA 1
ATOM 673 C C . ILE A 1 85 ? -1.713 -7.560 7.987 1.00 98.44 85 ILE A C 1
ATOM 675 O O . ILE A 1 85 ? -1.362 -8.190 6.993 1.00 98.44 85 ILE A O 1
ATOM 679 N N . ALA A 1 86 ? -2.366 -6.397 7.893 1.00 98.12 86 ALA A N 1
ATOM 680 C CA . ALA A 1 86 ? -2.728 -5.798 6.610 1.00 98.12 86 ALA A CA 1
ATOM 681 C C . ALA A 1 86 ? -1.490 -5.474 5.761 1.00 98.12 86 ALA A C 1
ATOM 683 O O . ALA A 1 86 ? -1.487 -5.741 4.562 1.00 98.12 86 ALA A O 1
ATOM 684 N N . TRP A 1 87 ? -0.425 -4.955 6.378 1.00 98.56 87 TRP A N 1
ATOM 685 C CA . TRP A 1 87 ? 0.826 -4.645 5.693 1.00 98.56 87 TRP A CA 1
ATOM 686 C C . TRP A 1 87 ? 1.515 -5.902 5.155 1.00 98.56 87 TRP A C 1
ATOM 688 O O . TRP A 1 87 ? 1.911 -5.942 3.990 1.00 98.56 87 TRP A O 1
ATOM 698 N N . VAL A 1 88 ? 1.600 -6.961 5.965 1.00 98.56 88 VAL A N 1
ATOM 699 C CA . VAL A 1 88 ? 2.186 -8.235 5.532 1.00 98.56 88 VAL A CA 1
ATOM 700 C C . VAL A 1 88 ? 1.390 -8.839 4.375 1.00 98.56 88 VAL A C 1
ATOM 702 O O . VAL A 1 88 ? 1.974 -9.195 3.351 1.00 98.56 88 VAL A O 1
ATOM 705 N N . MET A 1 89 ? 0.064 -8.908 4.512 1.00 97.50 89 MET A N 1
ATOM 706 C CA . MET A 1 89 ? -0.819 -9.516 3.512 1.00 97.50 89 MET A CA 1
ATOM 707 C C . MET A 1 89 ? -0.891 -8.705 2.210 1.00 97.50 89 MET A C 1
ATOM 709 O O . MET A 1 89 ? -0.929 -9.290 1.132 1.00 97.50 89 MET A O 1
ATOM 713 N N . GLY A 1 90 ? -0.924 -7.373 2.301 1.00 96.06 90 GLY A N 1
ATOM 714 C CA . GLY A 1 90 ? -1.056 -6.486 1.143 1.00 96.06 90 GLY A CA 1
ATOM 715 C C . GLY A 1 90 ? 0.259 -6.248 0.401 1.00 96.06 90 GLY A C 1
ATOM 716 O O . GLY A 1 90 ? 0.261 -6.188 -0.826 1.00 96.06 90 GLY A O 1
ATOM 717 N N . PHE A 1 91 ? 1.378 -6.147 1.125 1.00 97.12 91 PHE A N 1
ATOM 718 C CA . PHE A 1 91 ? 2.660 -5.724 0.555 1.00 97.12 91 PHE A CA 1
ATOM 719 C C . PHE A 1 91 ? 3.732 -6.790 0.621 1.00 97.12 91 PHE A C 1
ATOM 721 O O . PHE A 1 91 ? 4.264 -7.180 -0.414 1.00 97.12 91 PHE A O 1
ATOM 728 N N . VAL A 1 92 ? 4.058 -7.270 1.821 1.00 98.06 92 VAL A N 1
ATOM 729 C CA . VAL A 1 92 ? 5.226 -8.142 2.014 1.00 98.06 92 VAL A CA 1
ATOM 730 C C . VAL A 1 92 ? 5.073 -9.429 1.209 1.00 98.06 92 VAL A C 1
ATOM 732 O O . VAL A 1 92 ? 5.987 -9.801 0.477 1.00 98.06 92 VAL A O 1
ATOM 735 N N . MET A 1 93 ? 3.901 -10.067 1.268 1.00 98.00 93 MET A N 1
ATOM 736 C CA . MET A 1 93 ? 3.623 -11.268 0.475 1.00 98.00 93 MET A CA 1
ATOM 737 C C . MET A 1 93 ? 3.722 -11.005 -1.031 1.00 98.00 93 MET A C 1
ATOM 739 O O . MET A 1 93 ? 4.308 -11.810 -1.753 1.00 98.00 93 MET A O 1
ATOM 743 N N . MET A 1 94 ? 3.205 -9.866 -1.504 1.00 96.06 94 MET A N 1
ATOM 744 C CA . MET A 1 94 ? 3.324 -9.474 -2.908 1.00 96.06 94 MET A CA 1
ATOM 745 C C . MET A 1 94 ? 4.796 -9.320 -3.299 1.00 96.06 94 MET A C 1
ATOM 747 O O . MET A 1 94 ? 5.221 -9.921 -4.281 1.00 96.06 94 MET A O 1
ATOM 751 N N . TRP A 1 95 ? 5.587 -8.579 -2.519 1.00 97.38 95 TRP A N 1
ATOM 752 C CA . TRP A 1 95 ? 7.011 -8.358 -2.777 1.00 97.38 95 TRP A CA 1
ATOM 753 C C . TRP A 1 95 ? 7.832 -9.638 -2.783 1.00 97.38 95 TRP A C 1
ATOM 755 O O . TRP A 1 95 ? 8.733 -9.752 -3.607 1.00 97.38 95 TRP A O 1
ATOM 765 N N . VAL A 1 96 ? 7.510 -10.611 -1.928 1.00 97.62 96 VAL A N 1
ATOM 766 C CA . VAL A 1 96 ? 8.147 -11.935 -1.974 1.00 97.62 96 VAL A CA 1
ATOM 767 C C . VAL A 1 96 ? 7.908 -12.593 -3.335 1.00 97.62 96 VAL A C 1
ATOM 769 O O . VAL A 1 96 ? 8.858 -13.055 -3.963 1.00 97.62 96 VAL A O 1
ATOM 772 N N . VAL A 1 97 ? 6.666 -12.583 -3.831 1.00 97.75 97 VAL A N 1
ATOM 773 C CA . VAL A 1 97 ? 6.324 -13.186 -5.130 1.00 97.75 97 VAL A CA 1
ATOM 774 C C . VAL A 1 97 ? 6.985 -12.436 -6.287 1.00 97.75 97 VAL A C 1
ATOM 776 O O . VAL A 1 97 ? 7.648 -13.057 -7.116 1.00 97.75 97 VAL A O 1
ATOM 779 N N . ILE A 1 98 ? 6.857 -11.108 -6.349 1.00 95.50 98 ILE A N 1
ATOM 780 C CA . ILE A 1 98 ? 7.418 -10.333 -7.468 1.00 95.50 98 ILE A CA 1
ATOM 781 C C . ILE A 1 98 ? 8.947 -10.208 -7.406 1.00 95.50 98 ILE A C 1
ATOM 783 O O . ILE A 1 98 ? 9.595 -10.089 -8.443 1.00 95.50 98 ILE A O 1
ATOM 787 N N . GLY A 1 99 ? 9.532 -10.304 -6.211 1.00 96.44 99 GLY A N 1
ATOM 788 C 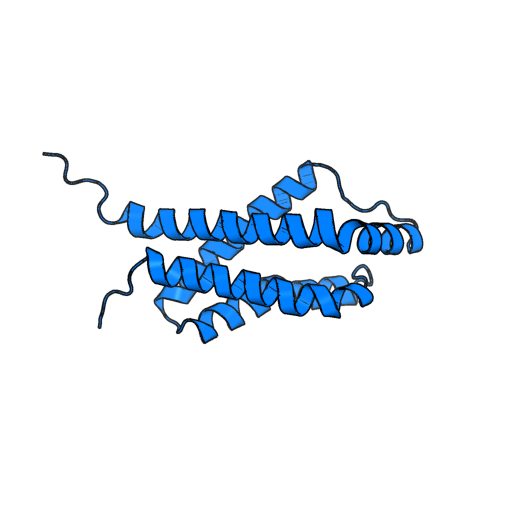CA . GLY A 1 99 ? 10.971 -10.449 -6.011 1.00 96.44 99 GLY A CA 1
ATOM 789 C C . GLY A 1 99 ? 11.481 -11.796 -6.511 1.00 96.44 99 GLY A C 1
ATOM 790 O O . GLY A 1 99 ? 12.469 -11.832 -7.236 1.00 96.44 99 GLY A O 1
ATOM 791 N N . ASN A 1 100 ? 10.770 -12.891 -6.222 1.00 97.50 100 ASN A N 1
ATOM 792 C CA . ASN A 1 100 ? 11.092 -14.212 -6.770 1.00 97.50 100 ASN A CA 1
ATOM 793 C C . ASN A 1 100 ? 11.014 -14.239 -8.307 1.00 97.50 100 ASN A C 1
ATOM 795 O O . ASN A 1 100 ? 11.855 -14.850 -8.958 1.00 97.50 100 ASN A O 1
ATOM 799 N N . LEU A 1 101 ? 10.046 -13.532 -8.896 1.00 96.06 101 LEU A N 1
ATOM 800 C CA . LEU A 1 101 ? 9.938 -13.372 -10.352 1.00 96.06 101 LEU A CA 1
ATOM 801 C C . LEU A 1 101 ? 10.967 -12.392 -10.940 1.00 96.06 101 LEU A C 1
ATOM 803 O O . LEU A 1 101 ? 10.980 -12.191 -12.149 1.00 96.06 101 LEU A O 1
ATOM 807 N N . SER A 1 102 ? 11.817 -11.778 -10.109 1.00 94.12 102 SER A N 1
ATOM 808 C CA . SER A 1 102 ? 12.823 -10.787 -10.510 1.00 94.12 102 SER A CA 1
ATOM 809 C C . SER A 1 102 ? 12.259 -9.547 -11.221 1.00 94.12 102 SER A C 1
ATOM 811 O O . SER A 1 102 ? 13.006 -8.825 -11.870 1.00 94.12 102 SER A O 1
ATOM 813 N N . VAL A 1 103 ? 10.962 -9.258 -11.051 1.00 95.31 103 VAL A N 1
ATOM 814 C CA . VAL A 1 103 ? 10.293 -8.069 -11.618 1.00 95.31 103 VAL A CA 1
ATOM 815 C C . VAL A 1 103 ? 10.171 -6.913 -10.617 1.00 95.31 103 VAL A C 1
ATOM 817 O O . VAL A 1 103 ? 9.608 -5.864 -10.938 1.00 95.31 103 VAL A O 1
ATOM 820 N N . LEU A 1 104 ? 10.650 -7.108 -9.383 1.00 95.62 104 LEU A N 1
ATOM 821 C CA . LEU A 1 104 ? 10.707 -6.089 -8.338 1.00 95.62 104 LEU A CA 1
ATOM 822 C C . LEU A 1 104 ? 12.058 -5.354 -8.368 1.00 95.62 104 LEU A C 1
ATOM 824 O O . LEU A 1 104 ? 13.086 -5.957 -8.044 1.00 95.62 104 LEU A O 1
ATOM 828 N N . PRO A 1 105 ? 12.081 -4.033 -8.609 1.00 95.38 105 PRO A N 1
ATOM 829 C CA . PRO A 1 105 ? 13.292 -3.244 -8.448 1.00 95.38 105 PRO A CA 1
ATOM 830 C C . PRO A 1 105 ? 13.618 -3.069 -6.964 1.00 95.38 105 PRO A C 1
ATOM 832 O O . PRO A 1 105 ? 13.101 -2.164 -6.318 1.00 95.38 105 PRO A O 1
ATOM 835 N N . LEU A 1 106 ? 14.513 -3.889 -6.409 1.00 94.19 106 LEU A N 1
ATOM 836 C CA . LEU A 1 106 ? 14.861 -3.857 -4.975 1.00 94.19 106 LEU A CA 1
ATOM 837 C C . LEU A 1 106 ? 15.286 -2.466 -4.463 1.00 94.19 106 LEU A C 1
ATOM 839 O O . LEU A 1 106 ? 15.057 -2.144 -3.298 1.00 94.19 106 LEU A O 1
ATOM 843 N N . GLY A 1 107 ? 15.828 -1.612 -5.338 1.00 94.56 107 GLY A N 1
ATOM 844 C CA . GLY A 1 107 ? 16.186 -0.225 -5.022 1.00 94.56 107 GLY A CA 1
ATOM 845 C C . GLY A 1 107 ? 15.014 0.661 -4.581 1.00 94.56 107 GLY A C 1
ATOM 846 O O . GLY A 1 107 ? 15.250 1.687 -3.949 1.00 94.56 107 GLY A O 1
ATOM 847 N N . ILE A 1 108 ? 13.759 0.267 -4.840 1.00 95.81 108 ILE A N 1
ATOM 848 C CA . ILE A 1 108 ? 12.590 1.021 -4.364 1.00 95.81 108 ILE A CA 1
ATOM 849 C C . ILE A 1 108 ? 12.259 0.744 -2.897 1.00 95.81 108 ILE A C 1
ATOM 851 O O . ILE A 1 108 ? 11.566 1.549 -2.276 1.00 95.81 108 ILE A O 1
ATOM 855 N N . LEU A 1 109 ? 12.713 -0.384 -2.333 1.00 95.56 109 LEU A N 1
ATOM 856 C CA . LEU A 1 109 ? 12.300 -0.848 -1.004 1.00 95.56 109 LEU A CA 1
ATOM 857 C C . LEU A 1 109 ? 12.565 0.159 0.128 1.00 95.56 109 LEU A C 1
ATOM 859 O O . LEU A 1 109 ? 11.671 0.311 0.960 1.00 95.56 109 LEU A O 1
ATOM 863 N N . PRO A 1 110 ? 13.686 0.910 0.162 1.00 96.75 110 PRO A N 1
ATOM 864 C CA . PRO A 1 110 ? 13.908 1.929 1.191 1.00 96.75 110 PRO A CA 1
ATOM 865 C C . PRO A 1 110 ? 12.817 3.006 1.254 1.00 96.75 110 PRO A C 1
ATOM 867 O O . PRO A 1 110 ? 12.571 3.561 2.320 1.00 96.75 110 PRO A O 1
ATOM 870 N N . ILE A 1 111 ? 12.138 3.280 0.135 1.00 96.25 111 ILE A N 1
ATOM 871 C CA . ILE A 1 111 ? 11.007 4.216 0.063 1.00 96.25 111 ILE A CA 1
ATOM 872 C C . ILE A 1 111 ? 9.680 3.457 0.196 1.00 96.25 111 ILE A C 1
ATOM 874 O O . ILE A 1 111 ? 8.786 3.883 0.926 1.00 96.25 111 ILE A O 1
ATOM 878 N N . ALA A 1 112 ? 9.540 2.314 -0.477 1.00 95.94 112 ALA A N 1
ATOM 879 C CA . ALA A 1 112 ? 8.290 1.565 -0.533 1.00 95.94 112 ALA A CA 1
ATOM 880 C C . ALA A 1 112 ? 7.898 0.940 0.817 1.00 95.94 112 ALA A C 1
ATOM 882 O O . ALA A 1 112 ? 6.718 0.952 1.171 1.00 95.94 112 ALA A O 1
ATOM 883 N N . VAL A 1 113 ? 8.865 0.445 1.596 1.00 97.38 113 VAL A N 1
ATOM 884 C CA . VAL A 1 113 ? 8.650 -0.140 2.933 1.00 97.38 113 VAL A CA 1
ATOM 885 C C . VAL A 1 113 ? 8.013 0.859 3.905 1.00 97.38 113 VAL A C 1
ATOM 887 O O . VAL A 1 113 ? 6.897 0.590 4.355 1.00 97.38 113 VAL A O 1
ATOM 890 N N . PRO A 1 114 ? 8.626 2.018 4.216 1.00 97.38 114 PRO A N 1
ATOM 891 C CA . PRO A 1 114 ? 8.026 2.959 5.158 1.00 97.38 114 PRO A CA 1
ATOM 892 C C . PRO A 1 114 ? 6.706 3.539 4.637 1.00 97.38 114 PRO A C 1
ATOM 894 O O . PRO A 1 114 ? 5.756 3.682 5.407 1.00 97.38 114 PRO A O 1
ATOM 897 N N . PHE A 1 115 ? 6.606 3.821 3.333 1.00 97.38 115 PHE A N 1
ATOM 898 C CA . PHE A 1 115 ? 5.399 4.406 2.747 1.00 97.38 115 PHE A CA 1
ATOM 899 C C . PHE A 1 115 ? 4.201 3.446 2.819 1.00 97.38 115 PHE A C 1
ATOM 901 O O . PHE A 1 115 ? 3.128 3.828 3.284 1.00 97.38 115 PHE A O 1
ATOM 908 N N . SER A 1 116 ? 4.388 2.184 2.422 1.00 97.38 116 SER A N 1
ATOM 909 C CA . SER A 1 116 ? 3.337 1.155 2.489 1.00 97.38 116 SER A CA 1
ATOM 910 C C . SER A 1 116 ? 2.923 0.814 3.926 1.00 97.38 116 SER A C 1
ATOM 912 O O . SER A 1 116 ? 1.770 0.464 4.181 1.00 97.38 116 SER A O 1
ATOM 914 N N . PHE A 1 117 ? 3.835 0.944 4.894 1.00 98.12 117 PHE A N 1
ATOM 915 C CA . PHE A 1 117 ? 3.486 0.766 6.300 1.00 98.12 117 PHE A CA 1
ATOM 916 C C . PHE A 1 117 ? 2.586 1.902 6.807 1.00 98.12 117 PHE A C 1
ATOM 918 O O . PHE A 1 117 ? 1.585 1.635 7.473 1.00 98.12 117 PHE A O 1
ATOM 925 N N . VAL A 1 118 ? 2.885 3.159 6.450 1.00 97.94 118 VAL A N 1
ATOM 926 C CA . VAL A 1 118 ? 2.014 4.317 6.744 1.00 97.94 118 VAL A CA 1
ATOM 927 C C . VAL A 1 118 ? 0.644 4.151 6.091 1.00 97.94 118 VAL A C 1
ATOM 929 O O . VAL A 1 118 ? -0.381 4.434 6.712 1.00 97.94 118 VAL A O 1
ATOM 932 N N . GLU A 1 119 ? 0.616 3.645 4.864 1.00 97.56 119 GLU A N 1
ATOM 933 C CA . GLU A 1 119 ? -0.610 3.339 4.137 1.00 97.56 119 GLU A CA 1
ATOM 934 C C . GLU A 1 119 ? -1.481 2.318 4.891 1.00 97.56 119 GLU A C 1
ATOM 936 O O . GLU A 1 119 ? -2.639 2.613 5.209 1.00 97.56 119 GLU A O 1
ATOM 941 N N . ALA A 1 120 ? -0.909 1.172 5.280 1.00 98.31 120 ALA A N 1
ATOM 942 C CA . ALA A 1 120 ? -1.605 0.132 6.041 1.00 98.31 120 ALA A CA 1
ATOM 943 C C . ALA A 1 120 ? -2.042 0.609 7.440 1.00 98.31 120 ALA A C 1
ATOM 945 O O . ALA A 1 120 ? -3.163 0.329 7.881 1.00 98.31 120 ALA A O 1
ATOM 946 N N . LEU A 1 121 ? -1.188 1.366 8.136 1.00 98.50 121 LEU A N 1
ATOM 947 C CA . LEU A 1 121 ? -1.501 1.949 9.441 1.00 98.50 121 LEU A CA 1
ATOM 948 C C . LEU A 1 121 ? -2.645 2.965 9.346 1.00 98.50 121 LEU A C 1
ATOM 950 O O . LEU A 1 121 ? -3.555 2.943 10.179 1.00 98.50 121 LEU A O 1
ATOM 954 N N . GLY A 1 122 ? -2.634 3.821 8.323 1.00 98.19 122 GLY A N 1
ATOM 955 C CA . GLY A 1 122 ? -3.700 4.785 8.061 1.00 98.19 122 GLY A CA 1
ATOM 956 C C . GLY A 1 122 ? -5.030 4.096 7.757 1.00 98.19 122 GLY A C 1
ATOM 957 O O . GLY A 1 122 ? -6.047 4.437 8.365 1.00 98.19 122 GLY A O 1
ATOM 958 N N . ALA A 1 123 ? -5.024 3.053 6.922 1.00 98.12 123 ALA A N 1
ATOM 959 C CA . ALA A 1 123 ? -6.214 2.248 6.646 1.00 98.12 123 ALA A CA 1
ATOM 960 C C . ALA A 1 123 ? -6.776 1.597 7.925 1.00 98.12 123 ALA A C 1
ATOM 962 O O . ALA A 1 123 ? -7.979 1.685 8.198 1.00 98.12 123 ALA A O 1
ATOM 963 N N . ALA A 1 124 ? -5.909 1.006 8.754 1.00 98.06 124 ALA A N 1
ATOM 964 C CA . ALA A 1 124 ? -6.296 0.410 10.031 1.00 98.06 124 ALA A CA 1
ATOM 965 C C . ALA A 1 124 ? -6.865 1.453 11.012 1.00 98.06 124 ALA A C 1
ATOM 967 O O . ALA A 1 124 ? -7.872 1.197 11.683 1.00 98.06 124 ALA A O 1
ATOM 968 N N . PHE A 1 125 ? -6.265 2.646 11.067 1.00 97.62 125 PHE A N 1
ATOM 969 C CA . PHE A 1 125 ? -6.734 3.759 11.890 1.00 97.62 125 PHE A CA 1
ATOM 970 C C . PHE A 1 125 ? -8.119 4.250 11.454 1.00 97.62 125 PHE A C 1
ATOM 972 O O . PHE A 1 125 ? -9.016 4.361 12.295 1.00 97.62 125 PHE A O 1
ATOM 979 N N . ILE A 1 126 ? -8.316 4.482 10.153 1.00 96.75 126 ILE A N 1
ATOM 980 C CA . ILE A 1 126 ? -9.600 4.895 9.566 1.00 96.75 126 ILE A CA 1
ATOM 981 C C . ILE A 1 126 ? -10.679 3.861 9.892 1.00 96.75 126 ILE A C 1
ATOM 983 O O . ILE A 1 126 ? -11.723 4.215 10.451 1.00 96.75 126 ILE A O 1
ATOM 987 N N . CYS A 1 127 ? -10.402 2.581 9.622 1.00 95.38 127 CYS A N 1
ATOM 988 C CA . CYS A 1 127 ? -11.328 1.486 9.898 1.00 95.38 127 CYS A CA 1
ATOM 989 C C . CYS A 1 127 ? -11.731 1.456 11.373 1.00 95.38 127 CYS A C 1
ATOM 991 O O . CYS A 1 127 ? -12.917 1.407 11.696 1.00 95.38 127 CYS A O 1
ATOM 993 N N . ARG A 1 128 ? -10.762 1.552 12.288 1.00 92.69 128 ARG A N 1
ATOM 994 C CA . ARG A 1 128 ? -11.030 1.506 13.729 1.00 92.69 128 ARG A CA 1
ATOM 995 C C . ARG A 1 128 ? -11.823 2.718 14.219 1.00 92.69 128 ARG A C 1
ATOM 997 O O . ARG A 1 128 ? -12.739 2.545 15.025 1.00 92.69 128 ARG A O 1
ATOM 1004 N N . LYS A 1 129 ? -11.462 3.920 13.763 1.00 92.06 129 LYS A N 1
ATOM 1005 C CA . LYS A 1 129 ? -12.049 5.182 14.228 1.00 92.06 129 LYS A CA 1
ATOM 1006 C C . LYS A 1 129 ? -13.482 5.360 13.733 1.00 92.06 129 LYS A C 1
ATOM 1008 O O . LYS A 1 129 ? -14.349 5.722 14.524 1.00 92.06 129 LYS A O 1
ATOM 1013 N N . LEU A 1 130 ? -13.739 5.076 12.456 1.00 89.62 130 LEU A N 1
ATOM 1014 C CA . LEU A 1 130 ? -15.053 5.297 11.844 1.00 89.62 130 LEU A CA 1
ATOM 1015 C C . LEU A 1 130 ? -16.055 4.187 12.157 1.00 89.62 130 LEU A C 1
ATOM 1017 O O . LEU A 1 130 ? -17.250 4.451 12.258 1.00 89.62 130 LEU A O 1
ATOM 1021 N N . ALA A 1 131 ? -15.586 2.956 12.349 1.00 82.25 131 ALA A N 1
ATOM 1022 C CA . ALA A 1 131 ? -16.478 1.838 12.620 1.00 82.25 131 ALA A CA 1
ATOM 1023 C C . ALA A 1 131 ? -17.023 1.819 14.057 1.00 82.25 131 ALA A C 1
ATOM 1025 O O . ALA A 1 131 ? -17.962 1.073 14.297 1.00 82.25 131 ALA A O 1
ATOM 1026 N N . GLN A 1 132 ? -16.444 2.614 14.977 1.00 64.62 132 GLN A N 1
ATOM 1027 C CA . GLN A 1 132 ? -16.603 2.555 16.441 1.00 64.62 132 GLN A CA 1
ATOM 1028 C C . GLN A 1 132 ? -16.460 1.115 16.985 1.00 64.62 132 GLN A C 1
ATOM 1030 O O . GLN A 1 132 ? -17.268 0.241 16.684 1.00 64.62 132 GLN A O 1
ATOM 1035 N N . PRO A 1 133 ? -15.435 0.791 17.790 1.00 54.41 133 PRO A N 1
ATOM 1036 C CA . PRO A 1 133 ? -15.454 -0.480 18.502 1.00 54.41 133 PRO A CA 1
ATOM 1037 C C . PRO A 1 133 ? -16.715 -0.499 19.373 1.00 54.41 133 PRO A C 1
ATOM 1039 O O . PRO A 1 133 ? -16.903 0.412 20.181 1.00 54.41 133 PRO A O 1
ATOM 1042 N N . GLY A 1 134 ? -17.582 -1.503 19.207 1.00 54.09 134 GLY A N 1
ATOM 1043 C CA . GLY A 1 134 ? -18.492 -1.850 20.292 1.00 54.09 134 GLY A CA 1
ATOM 1044 C C . GLY A 1 134 ? -17.612 -2.044 21.521 1.00 54.09 134 GLY A C 1
ATOM 1045 O O . GLY A 1 134 ? -16.662 -2.828 21.463 1.00 54.09 134 GLY A O 1
ATOM 1046 N N . ARG A 1 135 ? -17.816 -1.230 22.563 1.00 41.31 135 ARG A N 1
ATOM 1047 C CA . ARG A 1 135 ? -17.157 -1.481 23.846 1.00 41.31 135 ARG A CA 1
ATOM 1048 C C . ARG A 1 135 ? -17.527 -2.912 24.268 1.00 41.31 135 ARG A C 1
ATOM 1050 O O . ARG A 1 135 ? -18.690 -3.269 24.065 1.00 41.31 135 ARG A O 1
ATOM 1057 N N . PRO A 1 136 ? -16.582 -3.720 24.779 1.00 47.28 136 PRO A N 1
ATOM 1058 C CA . PRO A 1 136 ? -16.980 -4.853 25.601 1.00 47.28 136 PRO A CA 1
ATOM 1059 C C . PRO A 1 136 ? -17.833 -4.366 26.780 1.00 47.28 136 PRO A C 1
ATOM 1061 O O . PRO A 1 136 ? -17.616 -3.211 27.228 1.00 47.28 136 PRO A O 1
#